Protein AF-A0A2R6MKV9-F1 (afdb_monomer_lite)

pLDDT: mean 77.06, std 13.12, range [49.47, 92.12]

Foldseek 3Di:
DVVLVVQLVVLVVLLVQLCVQLVCLVVPDVVRDVVSVVSSVVSNVVSVCSNVVVVVVVVVVVD

Sequence (63 aa):
MISGLRRILIGAAFVLLGVGIGGLTLFRARPLNPWGLFLGLMLVLLGIAYVSSDETISEAIET

Radius of gyration: 15.09 Å; chains: 1; bounding box: 40×11×43 Å

Structure (mmCIF, N/CA/C/O backbone):
data_AF-A0A2R6MKV9-F1
#
_entry.id   AF-A0A2R6MKV9-F1
#
loop_
_atom_site.group_PDB
_atom_site.id
_atom_site.type_symbol
_atom_site.label_atom_id
_atom_site.label_alt_id
_atom_site.label_comp_id
_atom_site.label_asym_id
_atom_site.label_entity_id
_atom_site.label_seq_id
_atom_site.pdbx_PDB_ins_code
_atom_site.Cartn_x
_atom_site.Cartn_y
_atom_site.Cartn_z
_atom_site.occupancy
_atom_site.B_iso_or_equiv
_atom_site.auth_seq_id
_atom_site.auth_comp_id
_atom_site.auth_asym_id
_atom_site.auth_atom_id
_atom_site.pdbx_PDB_model_num
ATOM 1 N N . MET A 1 1 ? -6.177 -2.534 23.250 1.00 51.34 1 MET A N 1
ATOM 2 C CA . MET A 1 1 ? -5.472 -1.343 22.709 1.00 51.34 1 MET A CA 1
ATOM 3 C C . MET A 1 1 ? -4.232 -1.673 21.863 1.00 51.34 1 MET A C 1
ATOM 5 O O . MET A 1 1 ? -3.980 -0.948 20.915 1.00 51.34 1 MET A O 1
ATOM 9 N N . ILE A 1 2 ? -3.478 -2.758 22.116 1.00 56.16 2 ILE A N 1
ATOM 10 C CA . ILE A 1 2 ? -2.261 -3.121 21.337 1.00 56.16 2 ILE A CA 1
ATOM 11 C C . ILE A 1 2 ? -2.565 -3.651 19.913 1.00 56.16 2 ILE A C 1
ATOM 13 O O . ILE A 1 2 ? -1.722 -3.566 19.020 1.00 56.16 2 ILE A O 1
ATOM 17 N N . SER A 1 3 ? -3.775 -4.165 19.670 1.00 67.56 3 SER A N 1
ATOM 18 C CA . SER A 1 3 ? -4.190 -4.751 18.385 1.00 67.56 3 SER A CA 1
ATOM 19 C C . SER A 1 3 ? -4.280 -3.736 17.237 1.00 67.56 3 SER A C 1
ATOM 21 O O . SER A 1 3 ? -3.827 -4.044 16.136 1.00 67.56 3 SER A O 1
ATOM 23 N N . GLY A 1 4 ? -4.794 -2.527 17.497 1.00 69.75 4 GLY A N 1
ATOM 24 C CA . GLY A 1 4 ? -4.981 -1.487 16.475 1.00 69.75 4 GLY A CA 1
ATOM 25 C C . GLY A 1 4 ? -3.664 -0.885 15.980 1.00 69.75 4 GLY A C 1
ATOM 26 O O . GLY A 1 4 ? -3.427 -0.806 14.777 1.00 69.75 4 GLY A O 1
ATOM 27 N N . LEU A 1 5 ? -2.743 -0.566 16.898 1.00 80.62 5 LEU A N 1
ATOM 28 C CA . LEU A 1 5 ? -1.431 -0.009 16.545 1.00 80.62 5 LEU A CA 1
ATOM 29 C C . LEU A 1 5 ? -0.623 -0.980 15.672 1.00 80.62 5 LEU A C 1
ATOM 31 O O . LEU A 1 5 ? -0.053 -0.587 14.657 1.00 80.62 5 LEU A O 1
ATOM 35 N N . ARG A 1 6 ? -0.617 -2.271 16.029 1.00 81.25 6 ARG A N 1
ATOM 36 C CA . ARG A 1 6 ? 0.067 -3.308 15.246 1.00 81.25 6 ARG A CA 1
ATOM 37 C C . ARG A 1 6 ? -0.511 -3.426 13.834 1.00 81.25 6 ARG A C 1
ATOM 39 O O . ARG A 1 6 ? 0.252 -3.631 12.896 1.00 81.25 6 ARG A O 1
ATOM 46 N N . ARG A 1 7 ? -1.828 -3.274 13.664 1.00 75.19 7 ARG A N 1
ATOM 47 C CA . ARG A 1 7 ? -2.472 -3.323 12.345 1.00 75.19 7 ARG A CA 1
ATOM 48 C C . ARG A 1 7 ? -2.116 -2.124 11.474 1.00 75.19 7 ARG A C 1
ATOM 50 O O . ARG A 1 7 ? -1.742 -2.327 10.324 1.00 75.19 7 ARG A O 1
ATOM 57 N N . ILE A 1 8 ? -2.152 -0.913 12.030 1.00 83.69 8 ILE A N 1
ATOM 58 C CA . ILE A 1 8 ? -1.745 0.310 11.320 1.00 83.69 8 ILE A CA 1
ATOM 59 C C . ILE A 1 8 ? -0.285 0.201 10.875 1.00 83.69 8 ILE A C 1
ATOM 61 O O . ILE A 1 8 ? 0.030 0.512 9.732 1.00 83.69 8 ILE A O 1
ATOM 65 N N . LEU A 1 9 ? 0.597 -0.313 11.739 1.00 87.50 9 LEU A N 1
ATOM 66 C CA . LEU A 1 9 ? 2.003 -0.540 11.395 1.00 87.50 9 LEU A CA 1
ATOM 67 C C . LEU A 1 9 ? 2.167 -1.545 10.245 1.00 87.50 9 LEU A C 1
ATOM 69 O O . LEU A 1 9 ? 2.971 -1.316 9.346 1.00 87.50 9 LEU A O 1
ATOM 73 N N . ILE A 1 10 ? 1.391 -2.632 10.243 1.00 87.50 10 ILE A N 1
ATOM 74 C CA . ILE A 1 10 ? 1.415 -3.634 9.167 1.00 87.50 10 ILE A CA 1
ATOM 75 C C . ILE A 1 10 ? 0.860 -3.047 7.860 1.00 87.50 10 ILE A C 1
ATOM 77 O O . ILE A 1 10 ? 1.492 -3.185 6.816 1.00 87.50 10 ILE A O 1
ATOM 81 N N . GLY A 1 11 ? -0.277 -2.349 7.905 1.00 86.44 11 GLY A N 1
ATOM 82 C CA . GLY A 1 11 ? -0.866 -1.692 6.736 1.00 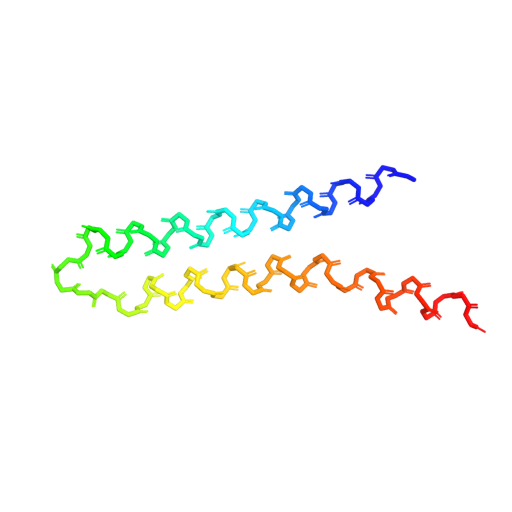86.44 11 GLY A CA 1
ATOM 83 C C . GLY A 1 11 ? 0.057 -0.628 6.141 1.00 86.44 11 GLY A C 1
ATOM 84 O O . GLY A 1 11 ? 0.305 -0.624 4.936 1.00 86.44 11 GLY A O 1
ATOM 85 N N . ALA A 1 12 ? 0.659 0.210 6.988 1.00 86.88 12 ALA A N 1
ATOM 86 C CA . ALA A 1 12 ? 1.655 1.195 6.579 1.00 86.88 12 ALA A CA 1
ATOM 87 C C . ALA A 1 12 ? 2.895 0.538 5.953 1.00 86.88 12 ALA A C 1
ATOM 89 O O . ALA A 1 12 ? 3.406 1.036 4.951 1.00 86.88 12 ALA A O 1
ATOM 90 N N . ALA A 1 13 ? 3.354 -0.604 6.480 1.00 90.25 13 ALA A N 1
ATOM 91 C CA . ALA A 1 13 ? 4.463 -1.352 5.892 1.00 90.25 13 ALA A CA 1
ATOM 92 C C . ALA A 1 13 ? 4.136 -1.856 4.475 1.00 90.25 13 ALA A C 1
ATOM 94 O O . ALA A 1 13 ? 4.972 -1.736 3.578 1.00 90.25 13 ALA A O 1
ATOM 95 N N . PHE A 1 14 ? 2.916 -2.353 4.243 1.00 88.69 14 PHE A N 1
ATOM 96 C CA . PHE A 1 14 ? 2.458 -2.751 2.907 1.00 88.69 14 PHE A CA 1
ATOM 97 C C . PHE A 1 14 ? 2.398 -1.573 1.930 1.00 88.69 14 PHE A C 1
ATOM 99 O O . PHE A 1 14 ? 2.873 -1.692 0.800 1.00 88.69 14 PHE A O 1
ATOM 106 N N . VAL A 1 15 ? 1.890 -0.419 2.373 1.00 89.00 15 VAL A N 1
ATOM 107 C CA . VAL A 1 15 ? 1.858 0.803 1.555 1.00 89.00 15 VAL A CA 1
ATOM 108 C C . VAL A 1 15 ? 3.273 1.258 1.195 1.00 89.00 15 VAL A C 1
ATOM 110 O O . VAL A 1 15 ? 3.554 1.517 0.026 1.00 89.00 15 VAL A O 1
ATOM 113 N N . LEU A 1 16 ? 4.188 1.298 2.166 1.00 90.62 16 LEU A N 1
ATOM 114 C CA . LEU A 1 16 ? 5.584 1.685 1.942 1.00 90.62 16 LEU A CA 1
ATOM 115 C C . LEU A 1 16 ? 6.303 0.731 0.980 1.00 90.62 16 LEU A C 1
ATOM 117 O O . LEU A 1 16 ? 7.027 1.187 0.095 1.00 90.62 16 LEU A O 1
ATOM 121 N N . LEU A 1 17 ? 6.071 -0.578 1.104 1.00 90.12 17 LEU A N 1
ATOM 122 C CA . LEU A 1 17 ? 6.597 -1.575 0.169 1.00 90.12 17 LEU A CA 1
ATOM 123 C C . LEU A 1 17 ? 6.040 -1.379 -1.244 1.00 90.12 17 LEU A C 1
ATOM 125 O O . LEU A 1 17 ? 6.804 -1.412 -2.208 1.00 90.12 17 LEU A O 1
ATOM 129 N N . GLY A 1 18 ? 4.736 -1.136 -1.376 1.00 88.50 18 GLY A N 1
ATOM 130 C CA . GLY A 1 18 ? 4.094 -0.905 -2.666 1.00 88.50 18 GLY A CA 1
ATOM 131 C C . GLY A 1 18 ? 4.606 0.352 -3.374 1.00 88.50 18 GLY A C 1
ATOM 132 O O . GLY A 1 18 ? 4.960 0.296 -4.553 1.00 88.50 18 GLY A O 1
ATOM 133 N N . VAL A 1 19 ? 4.745 1.461 -2.641 1.00 88.00 19 VAL A N 1
ATOM 134 C CA . VAL A 1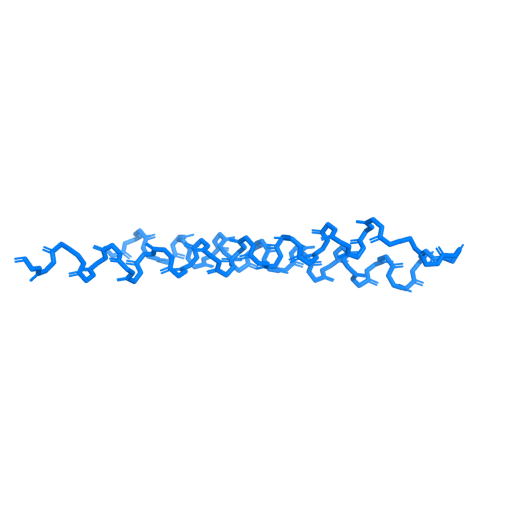 19 ? 5.339 2.711 -3.148 1.00 88.00 19 VAL A CA 1
ATOM 135 C C . VAL A 1 19 ? 6.811 2.514 -3.511 1.00 88.00 19 VAL A C 1
ATOM 137 O O . VAL A 1 19 ? 7.245 2.974 -4.566 1.00 88.00 19 VAL A O 1
ATOM 140 N N . GLY A 1 20 ? 7.576 1.797 -2.684 1.00 87.06 20 GLY A N 1
ATOM 141 C CA . GLY A 1 20 ? 8.985 1.504 -2.940 1.00 87.06 20 GLY A CA 1
ATOM 142 C C . GLY A 1 20 ? 9.191 0.671 -4.205 1.00 87.06 20 GLY A C 1
ATOM 143 O O . GLY A 1 20 ? 9.995 1.036 -5.059 1.00 87.06 20 GLY A O 1
ATOM 144 N N . ILE A 1 21 ? 8.429 -0.413 -4.368 1.00 84.44 21 ILE A N 1
ATOM 145 C CA . ILE A 1 21 ? 8.498 -1.284 -5.549 1.00 84.44 21 ILE A CA 1
ATOM 146 C C . ILE A 1 21 ? 8.012 -0.536 -6.793 1.00 84.44 21 ILE A C 1
ATOM 148 O O . ILE A 1 21 ? 8.708 -0.532 -7.810 1.00 84.44 21 ILE A O 1
ATOM 152 N N . GLY A 1 22 ? 6.867 0.148 -6.721 1.00 83.06 22 GLY A N 1
ATOM 153 C CA . GLY A 1 22 ? 6.335 0.933 -7.837 1.00 83.06 22 GL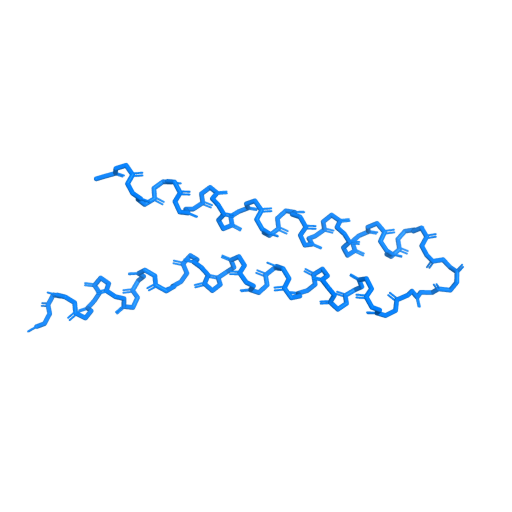Y A CA 1
ATOM 154 C C . GLY A 1 22 ? 7.294 2.045 -8.275 1.00 83.06 22 GLY A C 1
ATOM 155 O O . GLY A 1 22 ? 7.589 2.177 -9.463 1.00 83.06 22 GLY A O 1
ATOM 156 N N . GLY A 1 23 ? 7.857 2.782 -7.314 1.00 81.94 23 GLY A N 1
ATOM 157 C CA . GLY A 1 23 ? 8.841 3.837 -7.551 1.00 81.94 23 GLY A CA 1
ATOM 158 C C . GLY A 1 23 ? 10.156 3.310 -8.127 1.00 81.94 23 GLY A C 1
ATOM 159 O O . GLY A 1 23 ? 10.655 3.859 -9.108 1.00 81.94 23 GLY A O 1
ATOM 160 N N . LEU A 1 24 ? 10.693 2.206 -7.593 1.00 82.62 24 LEU A N 1
ATOM 161 C CA . LEU A 1 24 ? 11.901 1.565 -8.125 1.00 82.62 24 LEU A CA 1
ATOM 162 C C . LEU A 1 24 ? 11.688 1.079 -9.564 1.00 82.62 24 LEU A C 1
ATOM 164 O O . LEU A 1 24 ? 12.571 1.228 -10.408 1.00 82.62 24 LEU A O 1
ATOM 168 N N . THR A 1 25 ? 10.504 0.537 -9.854 1.00 80.62 25 THR A N 1
ATOM 169 C CA . THR A 1 25 ? 10.136 0.093 -11.202 1.00 80.62 25 THR A CA 1
ATOM 170 C C . THR A 1 25 ? 10.099 1.275 -12.173 1.00 80.62 25 THR A C 1
ATOM 172 O O . THR A 1 25 ? 10.662 1.185 -13.259 1.00 80.62 25 THR A O 1
ATOM 175 N N . LEU A 1 26 ? 9.527 2.411 -11.765 1.00 76.81 26 LEU A N 1
ATOM 176 C CA . LEU A 1 26 ? 9.500 3.656 -12.544 1.00 76.81 26 LEU A CA 1
ATOM 177 C C . LEU A 1 26 ? 10.898 4.239 -12.803 1.00 76.81 26 LEU A C 1
ATOM 179 O O . LEU A 1 26 ? 11.188 4.679 -13.913 1.00 76.81 26 LEU A O 1
ATOM 183 N N . PHE A 1 27 ? 11.767 4.241 -11.789 1.00 74.94 27 PHE A N 1
ATOM 184 C CA . PHE A 1 27 ? 13.102 4.839 -11.881 1.00 74.94 27 PHE A CA 1
ATOM 185 C C . PHE A 1 27 ? 14.122 3.961 -12.608 1.00 74.94 27 PHE A C 1
ATOM 187 O O . PHE A 1 27 ? 15.028 4.488 -13.255 1.00 74.94 27 PHE A O 1
ATOM 194 N N . ARG A 1 28 ? 14.024 2.633 -12.473 1.00 70.56 28 ARG A N 1
ATOM 195 C CA . ARG A 1 28 ? 15.095 1.710 -12.877 1.00 70.56 28 ARG A CA 1
ATOM 196 C C . ARG A 1 28 ? 14.725 0.788 -14.035 1.00 70.56 28 ARG A C 1
ATOM 198 O O . ARG A 1 28 ? 15.631 0.344 -14.736 1.00 70.56 28 ARG A O 1
ATOM 205 N N . ALA A 1 29 ? 13.442 0.518 -14.280 1.00 67.56 29 ALA A N 1
ATOM 206 C CA . ALA A 1 29 ? 13.028 -0.302 -15.414 1.00 67.56 29 ALA A CA 1
ATOM 207 C C . ALA A 1 29 ? 12.811 0.582 -16.651 1.00 67.56 29 ALA A C 1
ATOM 209 O O . ALA A 1 29 ? 11.766 1.208 -16.823 1.00 67.56 29 ALA A O 1
ATOM 210 N N . ARG A 1 30 ? 13.816 0.631 -17.532 1.00 70.19 30 ARG A N 1
ATOM 211 C CA . ARG A 1 30 ? 13.617 0.974 -18.946 1.00 70.19 30 ARG A CA 1
ATOM 212 C C . ARG A 1 30 ? 13.837 -0.292 -19.784 1.00 70.19 30 ARG A C 1
ATOM 214 O O . ARG A 1 30 ? 14.942 -0.828 -19.730 1.00 70.19 30 ARG A O 1
ATOM 221 N N . PRO A 1 31 ? 12.837 -0.756 -20.559 1.00 68.69 31 PRO A N 1
ATOM 222 C CA . PRO A 1 31 ? 11.484 -0.202 -20.694 1.00 68.69 31 PRO A CA 1
ATOM 223 C C . PRO A 1 31 ? 10.656 -0.337 -19.406 1.00 68.69 31 PRO A C 1
ATOM 225 O O . PRO A 1 31 ? 10.926 -1.209 -18.580 1.00 68.69 31 PRO A O 1
ATOM 228 N N . LEU A 1 32 ? 9.667 0.552 -19.241 1.00 67.56 32 LEU A N 1
ATOM 229 C CA . LEU A 1 32 ? 8.745 0.544 -18.101 1.00 67.56 32 LEU A CA 1
ATOM 230 C C . LEU A 1 32 ? 8.130 -0.851 -17.971 1.00 67.56 32 LEU A C 1
ATOM 232 O O . LEU A 1 32 ? 7.439 -1.302 -18.882 1.00 67.56 32 LEU A O 1
ATOM 236 N N . ASN A 1 33 ? 8.396 -1.535 -16.857 1.00 79.50 33 ASN A N 1
ATOM 237 C CA . ASN A 1 33 ? 7.830 -2.852 -16.600 1.00 79.50 33 ASN A CA 1
ATOM 238 C C . ASN A 1 33 ? 6.438 -2.690 -15.956 1.00 79.50 33 ASN A C 1
ATOM 240 O O . ASN A 1 33 ? 6.364 -2.360 -14.767 1.00 79.50 33 ASN A O 1
ATOM 244 N N . PRO A 1 34 ? 5.334 -2.928 -16.691 1.00 81.69 34 PRO A N 1
ATOM 245 C CA . PRO A 1 34 ? 3.982 -2.729 -16.167 1.00 81.69 34 PRO A CA 1
ATOM 246 C C . PRO A 1 34 ? 3.672 -3.653 -14.982 1.00 81.69 34 PRO A C 1
ATOM 248 O O . PRO A 1 34 ? 2.867 -3.300 -14.124 1.00 81.69 34 PRO A O 1
ATOM 251 N N . TRP A 1 35 ? 4.354 -4.798 -14.878 1.00 82.69 35 TRP A N 1
ATOM 252 C CA . TRP A 1 35 ? 4.158 -5.752 -13.788 1.00 82.69 35 TRP A CA 1
ATOM 253 C C . TRP A 1 35 ? 4.632 -5.226 -12.435 1.00 82.69 35 TRP A C 1
ATOM 255 O O . TRP A 1 35 ? 3.964 -5.456 -11.432 1.00 82.69 35 TRP A O 1
ATOM 265 N N . GLY A 1 36 ? 5.746 -4.489 -12.388 1.00 83.81 36 GLY A N 1
ATOM 266 C CA . GLY A 1 36 ? 6.236 -3.914 -11.130 1.00 83.81 36 GLY A CA 1
ATOM 267 C C . GLY A 1 36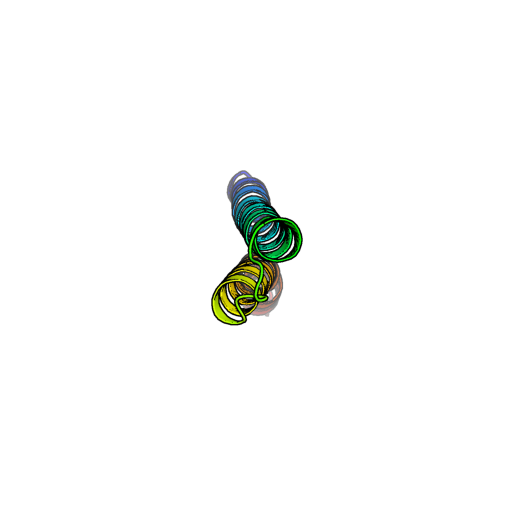 ? 5.366 -2.753 -10.642 1.00 83.81 36 GLY A C 1
ATOM 268 O O . GLY A 1 36 ? 5.140 -2.614 -9.442 1.00 83.81 36 GLY A O 1
ATOM 269 N N . LEU A 1 37 ? 4.790 -1.982 -11.573 1.00 84.38 37 LEU A N 1
ATOM 270 C CA . LEU A 1 37 ? 3.772 -0.975 -11.262 1.00 84.38 37 LEU A CA 1
ATOM 271 C C . LEU A 1 37 ? 2.493 -1.615 -10.723 1.00 84.38 37 LEU A C 1
ATOM 273 O O . LEU A 1 37 ? 1.995 -1.194 -9.682 1.00 84.38 37 LEU A O 1
ATOM 277 N N . PHE A 1 38 ? 1.993 -2.655 -11.394 1.00 87.94 38 PHE A N 1
ATOM 278 C CA . PHE A 1 38 ? 0.807 -3.386 -10.957 1.00 87.94 38 PHE A CA 1
ATOM 279 C C . PHE A 1 38 ? 0.997 -3.998 -9.563 1.00 87.94 38 PHE A C 1
ATOM 281 O O . PHE A 1 38 ? 0.145 -3.831 -8.693 1.00 87.94 38 PHE A O 1
ATOM 288 N N . LEU A 1 39 ? 2.141 -4.647 -9.326 1.00 87.94 39 LEU A N 1
ATOM 289 C CA . LEU A 1 39 ? 2.473 -5.245 -8.035 1.00 87.94 39 LEU A CA 1
ATOM 290 C C . LEU A 1 39 ? 2.579 -4.186 -6.929 1.00 87.94 39 LEU A C 1
ATOM 292 O O . LEU A 1 39 ? 2.034 -4.373 -5.843 1.00 87.94 39 LEU A O 1
ATOM 296 N N . GLY A 1 40 ? 3.234 -3.055 -7.213 1.00 88.19 40 GLY A N 1
ATOM 297 C CA . GLY A 1 40 ? 3.324 -1.938 -6.276 1.00 88.19 40 GLY A CA 1
ATOM 298 C C . GLY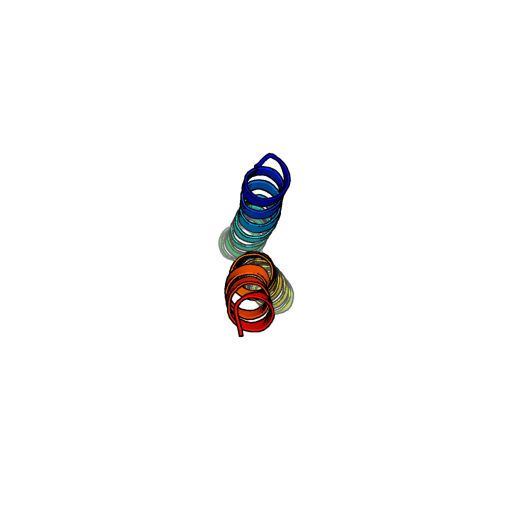 A 1 40 ? 1.947 -1.385 -5.904 1.00 88.19 40 GLY A C 1
ATOM 299 O O . GLY A 1 40 ? 1.649 -1.190 -4.728 1.00 88.19 40 GLY A O 1
ATOM 300 N N . LEU A 1 41 ? 1.073 -1.211 -6.895 1.00 89.06 41 LEU A N 1
ATOM 301 C CA . LEU A 1 41 ? -0.275 -0.683 -6.698 1.00 89.06 41 LEU A CA 1
ATOM 302 C C . LEU A 1 41 ? -1.171 -1.668 -5.928 1.00 89.06 41 LEU A C 1
ATOM 304 O O . LEU A 1 41 ? -1.885 -1.259 -5.015 1.00 89.06 41 LEU A O 1
ATOM 308 N N . MET A 1 42 ? -1.069 -2.970 -6.214 1.00 92.12 42 MET A N 1
ATOM 309 C CA . MET A 1 42 ? -1.745 -4.024 -5.449 1.00 92.12 42 MET A CA 1
ATOM 310 C C . MET A 1 42 ? -1.342 -4.026 -3.971 1.00 92.12 42 MET A C 1
ATOM 312 O O . MET A 1 42 ? -2.209 -4.142 -3.109 1.00 92.12 42 MET A O 1
ATOM 316 N N . LEU A 1 43 ? -0.052 -3.859 -3.662 1.00 90.00 43 LEU A N 1
ATOM 317 C CA . LEU A 1 43 ? 0.435 -3.808 -2.279 1.00 90.00 43 LEU A CA 1
ATOM 318 C C . LEU A 1 43 ? -0.081 -2.578 -1.522 1.00 90.00 43 LEU A C 1
ATOM 320 O O . LEU A 1 43 ? -0.442 -2.692 -0.351 1.00 90.00 43 LEU A O 1
ATOM 324 N N . VAL A 1 44 ? -0.173 -1.424 -2.190 1.00 90.31 44 VAL A N 1
ATOM 325 C CA . VAL A 1 44 ? -0.771 -0.214 -1.603 1.00 90.31 44 VAL A CA 1
ATOM 326 C C . VAL A 1 44 ? -2.246 -0.441 -1.282 1.00 90.31 44 VAL A C 1
ATOM 328 O O . VAL A 1 44 ? -2.669 -0.190 -0.155 1.00 90.31 44 VAL A O 1
ATOM 331 N N . LEU A 1 45 ? -3.020 -0.961 -2.240 1.00 90.00 45 LEU A N 1
ATOM 332 C CA . LEU A 1 45 ? -4.439 -1.257 -2.032 1.00 90.00 45 LEU A CA 1
ATOM 333 C C . LEU A 1 45 ? -4.649 -2.289 -0.920 1.00 90.00 45 LEU A C 1
ATOM 335 O O . LEU A 1 45 ? -5.542 -2.120 -0.095 1.00 90.00 45 LEU A O 1
ATOM 339 N N . LEU A 1 46 ? -3.800 -3.316 -0.854 1.00 89.56 46 LEU A N 1
ATOM 340 C CA . LEU A 1 46 ? -3.840 -4.326 0.199 1.00 89.56 46 LEU A CA 1
ATOM 341 C C . LEU A 1 46 ? -3.563 -3.722 1.582 1.00 89.56 46 LEU A C 1
ATOM 343 O O . LEU A 1 46 ? -4.265 -4.040 2.538 1.00 89.56 46 LEU A O 1
ATOM 347 N N . GLY A 1 47 ? -2.579 -2.825 1.688 1.00 86.88 47 GLY A N 1
ATOM 348 C CA . GLY A 1 47 ? -2.283 -2.110 2.928 1.00 86.88 47 GLY A CA 1
ATOM 349 C C . GLY A 1 47 ? -3.453 -1.243 3.400 1.00 86.88 47 GLY A C 1
ATOM 350 O O . GLY A 1 47 ? -3.812 -1.294 4.574 1.00 86.88 47 GLY A O 1
ATOM 351 N N . ILE A 1 48 ? -4.092 -0.510 2.482 1.00 85.62 48 ILE A N 1
ATOM 352 C CA . ILE A 1 48 ? -5.276 0.316 2.777 1.00 85.62 48 ILE A CA 1
ATOM 353 C C . ILE A 1 48 ? -6.460 -0.562 3.200 1.00 85.62 48 ILE A C 1
ATOM 355 O O . ILE A 1 48 ? -7.081 -0.302 4.229 1.00 85.62 48 ILE A O 1
ATOM 359 N N . ALA A 1 49 ? -6.743 -1.634 2.457 1.00 85.69 49 ALA A N 1
ATOM 360 C CA . ALA A 1 49 ? -7.831 -2.560 2.765 1.00 85.69 49 ALA A CA 1
ATOM 361 C C . ALA A 1 49 ? -7.640 -3.253 4.123 1.00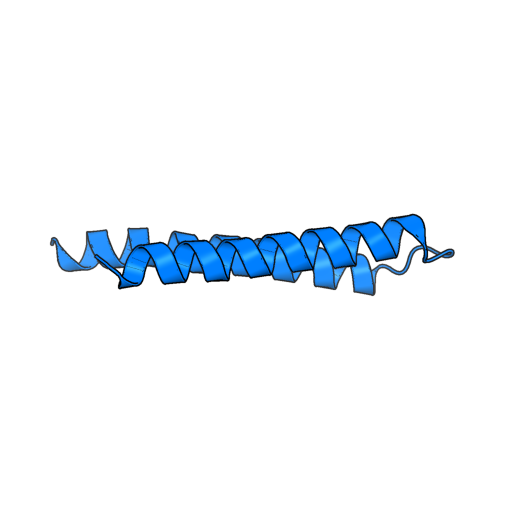 85.69 49 ALA A C 1
ATOM 363 O O . ALA A 1 49 ? -8.607 -3.457 4.855 1.00 85.69 49 ALA A O 1
ATOM 364 N N . TYR A 1 50 ? -6.396 -3.577 4.487 1.00 83.69 50 TYR A N 1
ATOM 365 C CA . TYR A 1 50 ? -6.067 -4.182 5.775 1.00 83.69 50 TYR A CA 1
ATOM 366 C C . TYR A 1 50 ? -6.333 -3.240 6.957 1.00 83.69 50 TYR A C 1
ATOM 368 O O . TYR A 1 50 ? -6.783 -3.696 8.007 1.00 83.69 50 TYR A O 1
ATOM 376 N N . VAL A 1 51 ? -6.088 -1.934 6.789 1.00 80.62 51 VAL A N 1
ATOM 377 C CA . VAL A 1 51 ? -6.446 -0.925 7.800 1.00 80.62 51 VAL A CA 1
ATOM 378 C C . VAL A 1 51 ? -7.962 -0.706 7.839 1.00 80.62 51 VAL A C 1
ATOM 380 O O . VAL A 1 51 ? -8.542 -0.697 8.918 1.00 80.62 51 VAL A O 1
ATOM 383 N N . SER A 1 52 ? -8.609 -0.590 6.676 1.00 74.88 52 SER A N 1
ATOM 384 C CA . SER A 1 52 ? -10.040 -0.271 6.563 1.00 74.88 52 SER A CA 1
ATOM 385 C C . SER A 1 52 ? -10.970 -1.400 7.030 1.00 74.88 52 SER A C 1
ATOM 387 O O . SER A 1 52 ? -12.027 -1.127 7.587 1.00 74.88 52 SER A O 1
ATOM 389 N N . SER A 1 53 ? -10.571 -2.669 6.889 1.00 67.44 53 SER A N 1
ATOM 390 C CA . SER A 1 53 ? -11.404 -3.816 7.297 1.00 67.44 53 SER A CA 1
ATOM 391 C C . SER A 1 53 ? -11.679 -3.892 8.810 1.00 67.44 53 SER A C 1
ATOM 393 O O . SER A 1 53 ? -12.516 -4.687 9.224 1.00 67.44 53 SER A O 1
ATOM 395 N N . ASP A 1 54 ? -10.984 -3.119 9.654 1.00 57.91 54 ASP A N 1
ATOM 396 C CA . ASP A 1 54 ? -11.243 -3.071 11.104 1.00 57.91 54 ASP A CA 1
ATOM 397 C C . ASP A 1 54 ? -12.347 -2.065 11.470 1.00 57.91 54 ASP A C 1
ATOM 399 O O . ASP A 1 54 ? -13.119 -2.345 12.382 1.00 57.91 54 ASP A O 1
ATOM 403 N N . GLU A 1 55 ? -12.491 -0.954 10.731 1.00 56.28 55 GLU A N 1
ATOM 404 C CA . GLU A 1 55 ? -13.599 0.001 10.934 1.00 56.28 55 GLU A CA 1
ATOM 405 C C . GLU A 1 55 ? -14.947 -0.686 10.691 1.00 56.28 55 GLU A C 1
ATOM 407 O O . GLU A 1 55 ? -15.843 -0.616 11.528 1.00 56.28 55 GLU A O 1
ATOM 412 N N . THR A 1 56 ? -15.056 -1.458 9.606 1.00 55.97 56 THR A N 1
ATOM 413 C CA . THR A 1 56 ? -16.300 -2.158 9.245 1.00 55.97 56 THR A CA 1
ATOM 414 C C . THR A 1 56 ? -16.663 -3.282 10.224 1.00 55.97 56 THR A C 1
ATOM 416 O O . THR A 1 56 ? -17.839 -3.571 10.424 1.00 55.97 56 THR A O 1
ATOM 419 N N . ILE A 1 57 ? -15.672 -3.934 10.847 1.00 52.66 57 ILE A N 1
ATOM 420 C CA . ILE A 1 57 ? -15.916 -4.994 11.840 1.00 52.66 57 ILE A CA 1
ATOM 421 C C . ILE A 1 57 ? -16.216 -4.391 13.219 1.00 52.66 57 ILE A C 1
ATOM 423 O O . ILE A 1 57 ? -17.051 -4.932 13.938 1.00 52.66 57 ILE A O 1
ATOM 427 N N . SER A 1 58 ? -15.580 -3.275 13.589 1.00 49.94 58 SER A N 1
ATOM 428 C CA . SER A 1 58 ? -15.859 -2.597 14.859 1.00 49.94 58 SER A CA 1
ATOM 429 C C . SER A 1 58 ? -17.279 -2.024 14.899 1.00 49.94 58 SER A C 1
ATOM 431 O O . SER A 1 58 ? -17.932 -2.152 15.929 1.00 49.94 58 SER A O 1
ATOM 433 N N . GLU A 1 59 ? -17.788 -1.481 13.786 1.00 53.88 59 GLU A N 1
ATOM 434 C CA . GLU A 1 59 ? -19.192 -1.041 13.678 1.00 53.88 59 GLU A CA 1
ATOM 435 C C . GLU A 1 59 ? -20.183 -2.218 13.725 1.00 53.88 59 GLU A C 1
ATOM 437 O O . GLU A 1 59 ? -21.236 -2.126 14.351 1.00 53.88 59 GLU A O 1
ATOM 442 N N . ALA A 1 60 ? -19.841 -3.355 13.111 1.00 55.66 60 ALA A N 1
ATOM 443 C CA . ALA A 1 60 ? -20.714 -4.531 13.075 1.00 55.66 60 ALA A CA 1
ATOM 444 C C . ALA A 1 60 ? -20.823 -5.278 14.419 1.00 55.66 60 ALA A C 1
ATOM 446 O O . ALA A 1 60 ? -21.730 -6.085 14.589 1.00 55.66 60 ALA A O 1
ATOM 447 N N . ILE A 1 61 ? -19.901 -5.051 15.360 1.00 52.72 61 ILE A N 1
ATOM 448 C CA . ILE A 1 61 ? -19.925 -5.659 16.704 1.00 52.72 61 ILE A CA 1
ATOM 449 C C . ILE A 1 61 ? -20.659 -4.756 17.717 1.00 52.72 61 ILE A C 1
ATOM 451 O O . ILE A 1 61 ? -21.039 -5.222 18.789 1.00 52.72 61 ILE A O 1
ATOM 455 N N . GLU A 1 62 ? -20.890 -3.481 17.385 1.00 52.97 62 GLU A N 1
ATOM 456 C CA . GLU A 1 62 ? -21.611 -2.512 18.228 1.00 52.97 62 GLU A CA 1
ATOM 457 C C . GLU A 1 62 ? -23.132 -2.448 17.960 1.00 52.97 62 GLU A C 1
ATOM 459 O O . GLU A 1 62 ? -23.833 -1.683 18.625 1.00 52.97 62 GLU A O 1
ATOM 464 N N . THR A 1 63 ? -23.653 -3.260 17.026 1.00 49.47 63 THR A N 1
ATOM 465 C CA . THR A 1 63 ? -25.097 -3.426 16.734 1.00 49.47 63 THR A CA 1
ATOM 466 C C . THR A 1 63 ? -25.627 -4.771 17.213 1.00 49.47 63 THR A C 1
ATOM 468 O O . THR A 1 63 ? -26.804 -4.799 17.644 1.00 49.47 63 THR A O 1
#

Secondary structure (DSSP, 8-state):
-HHHHHHHHHHHHHHHHHHHHHHHHHHH-SS--HHHHHHHHHHHHHHHHHHHHHHHHHHHH--